Protein AF-A0A524QT10-F1 (afdb_monomer_lite)

Radius of gyration: 14.38 Å; chains: 1; bounding box: 33×24×39 Å

Structure (mmCIF, N/CA/C/O backbone):
data_AF-A0A524QT10-F1
#
_entry.id   AF-A0A524QT10-F1
#
loop_
_atom_site.group_PDB
_atom_site.id
_atom_site.type_symbol
_atom_site.label_atom_id
_atom_site.label_alt_id
_atom_site.label_comp_id
_atom_site.label_asym_id
_atom_site.label_entity_id
_atom_site.label_seq_id
_atom_site.pdbx_PDB_ins_code
_atom_site.Cartn_x
_atom_site.Cartn_y
_atom_site.Cartn_z
_atom_site.occupancy
_atom_site.B_iso_or_equiv
_atom_site.auth_seq_id
_atom_site.auth_comp_id
_atom_site.auth_asym_id
_atom_site.auth_atom_id
_atom_site.pdbx_PDB_model_num
ATOM 1 N N . MET A 1 1 ? -1.737 13.038 20.995 1.00 61.69 1 MET A N 1
ATOM 2 C CA . MET A 1 1 ? -0.395 12.761 20.424 1.00 61.69 1 MET A CA 1
ATOM 3 C C . MET A 1 1 ? -0.137 11.284 20.091 1.00 61.69 1 MET A C 1
ATOM 5 O O . MET A 1 1 ? 0.269 11.010 18.971 1.00 61.69 1 MET A O 1
ATOM 9 N N . ARG A 1 2 ? -0.417 10.312 20.981 1.00 85.00 2 ARG A N 1
ATOM 10 C CA . ARG A 1 2 ? -0.114 8.877 20.733 1.00 85.00 2 ARG A CA 1
ATOM 11 C C . ARG A 1 2 ? -0.805 8.257 19.504 1.00 85.00 2 ARG A C 1
ATOM 13 O O . ARG A 1 2 ? -0.184 7.472 18.799 1.00 85.00 2 ARG A O 1
ATOM 20 N N . ARG A 1 3 ? -2.058 8.633 19.214 1.00 91.94 3 ARG A N 1
ATOM 21 C CA . ARG A 1 3 ? -2.807 8.104 18.056 1.00 91.94 3 ARG A CA 1
ATOM 22 C C . ARG A 1 3 ? -2.205 8.537 16.717 1.00 91.94 3 ARG A C 1
ATOM 24 O O . ARG A 1 3 ? -2.061 7.701 15.837 1.00 91.94 3 ARG A O 1
ATOM 31 N N . SER A 1 4 ? -1.826 9.806 16.574 1.00 93.81 4 SER A N 1
ATOM 32 C CA . SER A 1 4 ? -1.251 10.330 15.327 1.00 93.81 4 SER A CA 1
ATOM 33 C C . SER A 1 4 ? 0.092 9.678 15.007 1.00 93.81 4 SER A C 1
ATOM 35 O O . SER A 1 4 ? 0.307 9.269 13.876 1.00 93.81 4 SER A O 1
ATOM 37 N N . LEU A 1 5 ? 0.953 9.502 16.015 1.00 95.12 5 LEU A N 1
ATOM 38 C CA . LEU A 1 5 ? 2.229 8.793 15.860 1.00 95.12 5 LEU A CA 1
ATOM 39 C C . LEU A 1 5 ? 2.025 7.323 15.480 1.00 95.12 5 LEU A C 1
ATOM 41 O O . LEU A 1 5 ? 2.729 6.803 14.622 1.00 95.12 5 LEU A O 1
ATOM 45 N N . HIS A 1 6 ? 1.034 6.664 16.083 1.00 94.31 6 HIS A N 1
ATOM 46 C CA . HIS A 1 6 ? 0.696 5.288 15.736 1.00 94.31 6 HIS A CA 1
ATOM 47 C C . HIS A 1 6 ? 0.190 5.165 14.292 1.00 94.31 6 HIS A C 1
ATOM 49 O O . HIS A 1 6 ? 0.665 4.309 13.552 1.00 94.31 6 HIS A O 1
ATOM 55 N N . LEU A 1 7 ? -0.718 6.049 13.866 1.00 95.62 7 LEU A N 1
ATOM 56 C CA . LEU A 1 7 ? -1.189 6.085 12.480 1.00 95.62 7 LEU A CA 1
ATOM 57 C C . LEU A 1 7 ? -0.038 6.380 11.512 1.00 95.62 7 LEU A C 1
ATOM 59 O O . LEU A 1 7 ? 0.093 5.693 10.505 1.00 95.62 7 LEU A O 1
ATOM 63 N N . ALA A 1 8 ? 0.837 7.330 11.841 1.00 96.50 8 ALA A N 1
ATOM 64 C CA . ALA A 1 8 ? 2.018 7.623 11.038 1.00 96.50 8 ALA A CA 1
ATOM 65 C C . ALA A 1 8 ? 2.925 6.389 10.894 1.00 96.50 8 ALA A C 1
ATOM 67 O O . ALA A 1 8 ? 3.299 6.035 9.783 1.00 96.50 8 ALA A O 1
ATOM 68 N N . ALA A 1 9 ? 3.200 5.657 11.977 1.00 96.12 9 ALA A N 1
ATOM 69 C CA . ALA A 1 9 ? 4.004 4.430 11.927 1.00 96.12 9 ALA A CA 1
ATOM 70 C C . ALA A 1 9 ? 3.368 3.301 11.081 1.00 96.12 9 ALA A C 1
ATOM 72 O O . ALA A 1 9 ? 4.063 2.412 10.575 1.00 96.12 9 ALA A O 1
ATOM 73 N N . LEU A 1 10 ? 2.044 3.317 10.913 1.00 97.00 10 LEU A N 1
ATOM 74 C CA . LEU A 1 10 ? 1.333 2.373 10.053 1.00 97.00 10 LEU A CA 1
ATOM 75 C C . LEU A 1 10 ? 1.360 2.793 8.579 1.00 97.00 10 LEU A C 1
ATOM 77 O O . LEU A 1 10 ? 1.601 1.948 7.717 1.00 97.00 10 LEU A O 1
ATOM 81 N N . TRP A 1 11 ? 1.154 4.077 8.296 1.00 97.94 11 TRP A N 1
ATOM 82 C CA . TRP A 1 11 ? 0.966 4.579 6.933 1.00 97.94 11 TRP A CA 1
ATOM 83 C C . TRP A 1 11 ? 2.247 5.072 6.254 1.00 97.94 11 TRP A C 1
ATOM 85 O O . TRP A 1 11 ? 2.338 4.973 5.036 1.00 97.94 11 TRP A O 1
ATOM 95 N N . ILE A 1 12 ? 3.265 5.521 7.000 1.00 98.12 12 ILE A N 1
ATOM 96 C CA . ILE A 1 12 ? 4.562 5.918 6.421 1.00 98.12 12 ILE A CA 1
ATOM 97 C C . ILE A 1 12 ? 5.181 4.774 5.605 1.00 98.12 12 ILE A C 1
ATOM 99 O O . ILE A 1 12 ? 5.565 5.031 4.469 1.00 98.12 12 ILE A O 1
ATOM 103 N N . PRO A 1 13 ? 5.234 3.515 6.087 1.00 98.19 13 PRO A N 1
ATOM 104 C CA . PRO A 1 13 ? 5.745 2.414 5.272 1.00 98.19 13 PRO A CA 1
ATOM 105 C C . PRO A 1 13 ? 4.935 2.162 3.997 1.00 98.19 13 PRO A C 1
ATOM 107 O O . PRO A 1 13 ? 5.526 1.825 2.982 1.00 98.19 13 PRO A O 1
ATOM 110 N N . VAL A 1 14 ? 3.608 2.354 4.023 1.00 97.94 14 VAL A N 1
ATOM 111 C CA . VAL A 1 14 ? 2.755 2.220 2.826 1.00 97.94 14 VAL A CA 1
ATOM 112 C C . VAL A 1 14 ? 3.131 3.287 1.799 1.00 97.94 14 VAL A C 1
ATOM 114 O O . VAL A 1 14 ? 3.399 2.961 0.649 1.00 97.94 14 VAL A O 1
ATOM 117 N N . ALA A 1 15 ? 3.202 4.549 2.230 1.00 97.81 15 ALA A N 1
ATOM 118 C CA . ALA A 1 15 ? 3.542 5.671 1.360 1.00 97.81 15 ALA A CA 1
ATOM 119 C C . ALA A 1 15 ? 4.978 5.580 0.827 1.00 97.81 15 ALA A C 1
ATOM 121 O O . ALA A 1 15 ? 5.210 5.846 -0.345 1.00 97.81 15 ALA A O 1
ATOM 122 N N . ALA A 1 16 ? 5.935 5.178 1.666 1.00 97.88 16 ALA A N 1
ATOM 123 C CA . ALA A 1 16 ? 7.325 5.005 1.261 1.00 97.88 16 ALA A CA 1
ATOM 124 C C . ALA A 1 16 ? 7.484 3.853 0.261 1.00 97.88 16 ALA A C 1
ATOM 126 O O . ALA A 1 16 ? 8.178 4.011 -0.737 1.00 97.88 16 ALA A O 1
ATOM 127 N N . TYR A 1 17 ? 6.819 2.719 0.504 1.00 96.88 17 TYR A N 1
ATOM 128 C CA . TYR A 1 17 ? 6.864 1.570 -0.398 1.00 96.88 17 TYR A CA 1
ATOM 129 C C . TYR A 1 17 ? 6.188 1.883 -1.735 1.00 96.88 17 TYR A C 1
ATOM 131 O O . TYR A 1 17 ? 6.801 1.688 -2.775 1.00 96.88 17 TYR A O 1
ATOM 139 N N . GLY A 1 18 ? 4.971 2.439 -1.719 1.00 96.12 18 GLY A N 1
ATOM 140 C CA . GLY A 1 18 ? 4.293 2.878 -2.942 1.00 96.12 18 GLY A CA 1
ATOM 141 C C . GLY A 1 18 ? 5.081 3.966 -3.678 1.00 96.12 18 GLY A C 1
ATOM 142 O O . GLY A 1 18 ? 5.268 3.892 -4.880 1.00 96.12 18 GLY A O 1
ATOM 143 N N . GLY A 1 19 ? 5.648 4.945 -2.975 1.00 95.50 19 GLY A N 1
ATOM 144 C CA . GLY A 1 19 ? 6.512 5.945 -3.610 1.00 95.50 19 GLY A CA 1
ATOM 145 C C . GLY A 1 19 ? 7.742 5.329 -4.286 1.00 95.50 19 GLY A C 1
ATOM 146 O O . GLY A 1 19 ? 8.127 5.771 -5.364 1.00 95.50 19 GLY A O 1
ATOM 147 N N . ALA A 1 20 ? 8.337 4.298 -3.677 1.00 92.75 20 ALA A N 1
ATOM 148 C CA . ALA A 1 20 ? 9.466 3.578 -4.255 1.00 92.75 20 ALA A CA 1
ATOM 149 C C . ALA A 1 20 ? 9.066 2.764 -5.493 1.00 92.75 20 ALA A C 1
ATOM 151 O O . ALA A 1 20 ? 9.769 2.859 -6.494 1.00 92.75 20 ALA A O 1
ATOM 152 N N . VAL A 1 21 ? 7.949 2.025 -5.440 1.00 91.69 21 VAL A N 1
ATOM 153 C CA . VAL A 1 21 ? 7.401 1.296 -6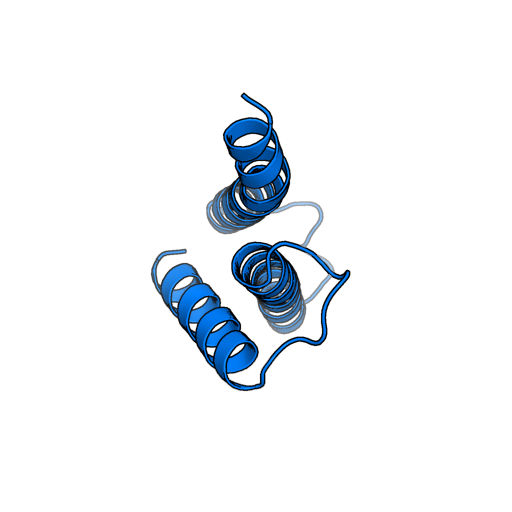.600 1.00 91.69 21 VAL A CA 1
ATOM 154 C C . VAL A 1 21 ? 7.157 2.275 -7.743 1.00 91.69 21 VAL A C 1
ATOM 156 O O . VAL A 1 21 ? 7.802 2.151 -8.774 1.00 91.69 21 VAL A O 1
ATOM 159 N N . TYR A 1 22 ? 6.393 3.344 -7.502 1.00 91.75 22 TYR A N 1
ATOM 160 C CA . TYR A 1 22 ? 6.104 4.360 -8.518 1.00 91.75 22 TYR A CA 1
ATOM 161 C C . TYR A 1 22 ? 7.350 4.975 -9.144 1.00 91.75 22 TYR A C 1
ATOM 163 O O . TYR A 1 22 ? 7.470 5.123 -10.360 1.00 91.75 22 TYR A O 1
ATOM 171 N N . TYR A 1 23 ? 8.317 5.345 -8.304 1.00 90.31 23 TYR A N 1
ATOM 172 C CA . TYR A 1 23 ? 9.560 5.913 -8.794 1.00 90.31 23 TYR A CA 1
ATOM 173 C C . TYR A 1 23 ? 10.307 4.923 -9.689 1.00 90.31 23 TYR A C 1
ATOM 175 O O . TYR A 1 23 ? 10.750 5.310 -10.767 1.00 90.31 23 TYR A O 1
ATOM 183 N N . LEU A 1 24 ? 10.428 3.660 -9.273 1.00 87.19 24 LEU A N 1
ATOM 184 C CA . LEU A 1 24 ? 11.116 2.630 -10.047 1.00 87.19 24 LEU A CA 1
ATOM 185 C C . LEU A 1 24 ? 10.376 2.300 -11.350 1.00 87.19 24 LEU A C 1
ATOM 187 O O . LEU A 1 24 ? 11.032 2.254 -12.390 1.00 87.19 24 LEU A O 1
ATOM 191 N N . SER A 1 25 ? 9.046 2.175 -11.312 1.00 83.88 25 SER A N 1
ATOM 192 C CA . SER A 1 25 ? 8.179 1.978 -12.483 1.00 83.88 25 SER A CA 1
ATOM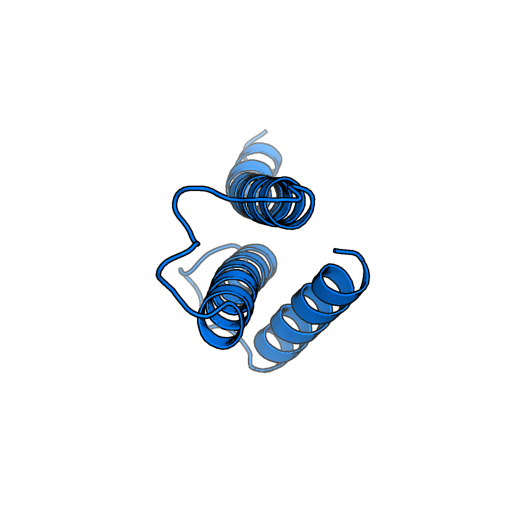 193 C C . SER A 1 25 ? 8.307 3.124 -13.494 1.00 83.88 25 SER A C 1
ATOM 195 O O . SER A 1 25 ? 8.280 2.904 -14.704 1.00 83.88 25 SER A O 1
ATOM 197 N N . SER A 1 26 ? 8.535 4.356 -13.023 1.00 86.50 26 SER A N 1
ATOM 198 C CA . SER A 1 26 ? 8.699 5.529 -13.894 1.00 86.50 26 SER A CA 1
ATOM 199 C C . SER A 1 26 ? 10.043 5.586 -14.641 1.00 86.50 26 SER A C 1
ATOM 201 O O . SER A 1 26 ? 10.204 6.368 -15.585 1.00 86.50 26 SER A O 1
ATOM 203 N N . LEU A 1 27 ? 11.035 4.782 -14.240 1.00 85.06 27 LEU A N 1
ATOM 204 C CA . LEU A 1 27 ? 12.352 4.771 -14.871 1.00 85.06 27 LEU A CA 1
ATOM 205 C C . LEU A 1 27 ? 12.333 3.945 -16.160 1.00 85.06 27 LEU A C 1
ATOM 207 O O . LEU A 1 27 ? 12.075 2.749 -16.163 1.00 85.06 27 LEU A O 1
ATOM 211 N N . SER A 1 28 ? 12.758 4.555 -17.267 1.00 73.19 28 SER A N 1
ATOM 212 C CA . SER A 1 28 ? 12.796 3.898 -18.585 1.00 73.19 28 SER A CA 1
ATOM 213 C C . SER A 1 28 ? 13.778 2.718 -18.674 1.00 73.19 28 SER A C 1
ATOM 215 O O . SER A 1 28 ? 13.682 1.907 -19.594 1.00 73.19 28 SER A O 1
ATOM 217 N N . ARG A 1 29 ? 14.768 2.650 -17.771 1.00 65.06 29 ARG A N 1
ATOM 218 C CA . ARG A 1 29 ? 15.712 1.531 -17.612 1.00 65.06 29 ARG A CA 1
ATOM 219 C C . ARG A 1 29 ? 16.163 1.434 -16.159 1.00 65.06 29 ARG A C 1
ATOM 221 O O . ARG A 1 29 ? 16.900 2.297 -15.685 1.00 65.06 29 ARG A O 1
ATOM 228 N N . VAL A 1 30 ? 15.803 0.348 -15.484 1.00 62.53 30 VAL A N 1
ATOM 229 C CA . VAL A 1 30 ? 16.330 0.013 -14.156 1.00 62.53 30 VAL A CA 1
ATOM 230 C C . VAL A 1 30 ? 17.505 -0.954 -14.334 1.00 62.53 30 VAL A C 1
ATOM 232 O O . VAL A 1 30 ? 17.325 -2.131 -14.635 1.00 62.53 30 VAL A O 1
ATOM 235 N N . THR A 1 31 ? 18.737 -0.467 -14.170 1.00 59.69 31 THR A N 1
ATOM 236 C CA . THR A 1 31 ? 19.980 -1.236 -14.408 1.00 59.69 31 THR A CA 1
ATOM 237 C C . THR A 1 31 ? 20.135 -2.470 -13.515 1.00 59.69 31 THR A C 1
ATOM 239 O O . THR A 1 31 ? 20.842 -3.399 -13.895 1.00 59.69 31 THR A O 1
ATOM 242 N N . VAL A 1 32 ? 19.473 -2.504 -12.353 1.00 59.25 32 VAL A N 1
ATOM 243 C CA . VAL A 1 32 ? 19.526 -3.630 -11.399 1.00 59.25 32 VAL A CA 1
ATOM 244 C C . VAL A 1 32 ? 18.451 -4.691 -11.687 1.00 59.25 32 VAL A C 1
ATOM 246 O O . VAL A 1 32 ? 18.668 -5.865 -11.403 1.00 59.25 32 VAL A O 1
ATOM 249 N N . ALA A 1 33 ? 17.324 -4.314 -12.300 1.00 55.88 33 ALA A N 1
ATOM 250 C CA . ALA A 1 33 ? 16.198 -5.215 -12.565 1.00 55.88 33 ALA A CA 1
ATOM 251 C C . ALA A 1 33 ? 16.308 -5.975 -13.896 1.00 55.88 33 ALA A C 1
ATOM 253 O O . ALA A 1 33 ? 15.597 -6.951 -14.093 1.00 55.88 33 ALA A O 1
ATOM 254 N N . GLY A 1 34 ? 17.241 -5.609 -14.784 1.00 58.12 34 GLY A N 1
ATOM 255 C CA . GLY A 1 34 ? 17.376 -6.217 -16.119 1.00 58.12 34 GLY A CA 1
ATOM 256 C C . GLY A 1 34 ? 17.675 -7.727 -16.159 1.00 58.12 34 GLY A C 1
ATOM 257 O O . GLY A 1 34 ? 17.779 -8.286 -17.247 1.00 58.12 34 GLY A O 1
ATOM 258 N N . GLN A 1 35 ? 17.835 -8.386 -15.006 1.00 66.25 35 GLN A N 1
ATOM 259 C CA . GLN A 1 35 ? 18.036 -9.835 -14.883 1.00 66.25 35 GLN A CA 1
ATOM 260 C C . GLN A 1 35 ? 16.803 -10.593 -14.370 1.00 66.25 35 GLN A C 1
ATOM 262 O O . GLN A 1 35 ? 16.754 -11.815 -14.509 1.00 66.25 35 GLN A O 1
ATOM 267 N N . ILE A 1 36 ? 15.821 -9.907 -13.773 1.00 71.19 36 ILE A N 1
ATOM 268 C CA . ILE A 1 36 ? 14.597 -10.533 -13.265 1.00 71.19 36 ILE A CA 1
ATOM 269 C C . ILE A 1 36 ? 13.459 -10.167 -14.216 1.00 71.19 36 ILE A C 1
ATOM 271 O O . ILE A 1 36 ? 13.283 -8.991 -14.519 1.00 71.19 36 ILE A O 1
ATOM 275 N N . PRO A 1 37 ? 12.670 -11.140 -14.693 1.00 74.69 37 PRO A N 1
ATOM 276 C CA . PRO A 1 37 ? 11.543 -10.825 -15.551 1.00 74.69 37 PRO A CA 1
ATOM 277 C C . PRO A 1 37 ? 10.519 -9.919 -14.855 1.00 74.69 37 PRO A C 1
ATOM 279 O O . PRO A 1 37 ? 10.078 -10.218 -13.743 1.00 74.69 37 PRO A O 1
ATOM 282 N N . ASP A 1 38 ? 10.073 -8.870 -15.548 1.00 73.00 38 ASP A N 1
ATOM 283 C CA . ASP A 1 38 ? 9.090 -7.902 -15.033 1.00 73.00 38 ASP A CA 1
ATOM 284 C C . ASP A 1 38 ? 7.802 -8.558 -14.527 1.00 73.00 38 ASP A C 1
ATOM 286 O O . ASP A 1 38 ? 7.226 -8.109 -13.536 1.00 73.00 38 ASP A O 1
ATOM 290 N N . TYR A 1 39 ? 7.379 -9.662 -15.154 1.00 74.62 39 TYR A N 1
ATOM 291 C CA . TYR A 1 39 ? 6.183 -10.408 -14.758 1.00 74.62 39 TYR A CA 1
ATOM 292 C C . TYR A 1 39 ? 6.306 -11.099 -13.389 1.00 74.62 39 TYR A C 1
ATOM 294 O O . TYR 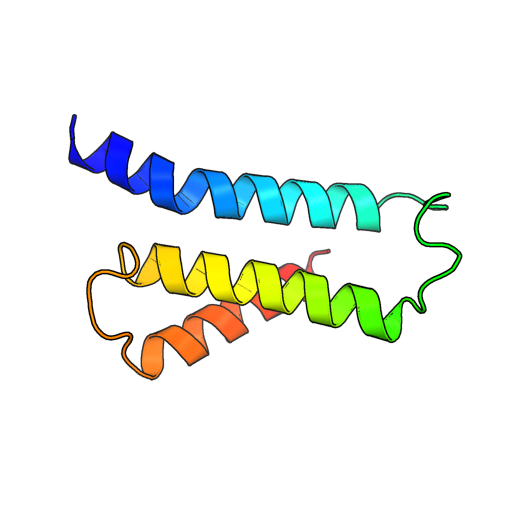A 1 39 ? 5.304 -11.583 -12.872 1.00 74.62 39 TYR A O 1
ATOM 302 N N . LEU A 1 40 ? 7.508 -11.180 -12.806 1.00 78.69 40 LEU A N 1
ATOM 303 C CA . LEU A 1 40 ? 7.728 -11.648 -11.432 1.00 78.69 40 LEU A CA 1
ATOM 304 C C . LEU A 1 40 ? 7.911 -10.489 -10.452 1.00 78.69 40 LEU A C 1
ATOM 306 O O . LEU A 1 40 ? 7.455 -10.587 -9.313 1.00 78.69 40 LEU A O 1
ATOM 310 N N . LEU A 1 41 ? 8.556 -9.406 -10.892 1.00 82.44 41 LEU A N 1
ATOM 311 C CA . LEU A 1 41 ? 8.791 -8.217 -10.071 1.00 82.44 41 LEU A CA 1
ATOM 312 C C . LEU A 1 41 ? 7.484 -7.510 -9.713 1.00 82.44 41 LEU A C 1
ATOM 314 O O . LEU A 1 41 ? 7.198 -7.347 -8.529 1.00 82.44 41 LEU A O 1
ATOM 318 N N . HIS A 1 42 ? 6.646 -7.213 -10.708 1.00 83.31 42 HIS A N 1
ATOM 319 C CA . HIS A 1 42 ? 5.420 -6.444 -10.487 1.00 83.31 42 HIS A CA 1
ATOM 320 C C . HIS A 1 42 ? 4.455 -7.144 -9.512 1.00 83.31 42 HIS A C 1
ATOM 322 O O . HIS A 1 42 ? 4.010 -6.520 -8.546 1.00 83.31 42 HIS A O 1
ATOM 328 N N . PRO A 1 43 ? 4.153 -8.455 -9.647 1.00 86.31 43 PRO A N 1
ATOM 329 C CA . PRO A 1 43 ? 3.322 -9.131 -8.655 1.00 86.31 43 PRO A CA 1
ATOM 330 C C . PRO A 1 43 ? 3.929 -9.130 -7.250 1.00 86.31 43 PRO A C 1
ATOM 332 O O . PRO A 1 43 ? 3.184 -9.045 -6.275 1.00 86.31 43 PRO A O 1
ATOM 335 N N . ALA A 1 44 ? 5.257 -9.225 -7.124 1.00 88.56 44 ALA A N 1
ATOM 336 C CA . ALA A 1 44 ? 5.927 -9.205 -5.826 1.00 88.56 44 ALA A CA 1
ATOM 337 C C . ALA A 1 44 ? 5.838 -7.823 -5.158 1.00 88.56 44 ALA A C 1
ATOM 339 O O . ALA A 1 44 ? 5.567 -7.741 -3.957 1.00 88.56 44 ALA A O 1
ATOM 340 N N . GLU A 1 45 ? 5.996 -6.751 -5.932 1.00 91.69 45 GLU A N 1
ATOM 341 C CA . GLU A 1 45 ? 5.845 -5.368 -5.474 1.00 91.69 45 GLU A CA 1
ATOM 342 C C . GLU A 1 45 ? 4.419 -5.105 -4.987 1.00 91.69 45 GLU A C 1
ATOM 344 O O . GLU A 1 45 ? 4.202 -4.714 -3.835 1.00 91.69 45 GLU A O 1
ATOM 349 N N . TYR A 1 46 ? 3.413 -5.421 -5.805 1.00 92.69 46 TYR A N 1
ATOM 350 C CA . TYR A 1 46 ? 2.020 -5.219 -5.409 1.00 92.69 46 TYR A CA 1
ATOM 351 C C . TYR A 1 46 ? 1.580 -6.160 -4.281 1.00 92.69 46 TYR A C 1
ATOM 353 O O . TYR A 1 46 ? 0.744 -5.773 -3.459 1.00 92.69 46 TYR A O 1
ATOM 361 N N . ALA A 1 47 ? 2.160 -7.359 -4.156 1.00 94.44 47 ALA A N 1
ATOM 362 C CA . ALA A 1 47 ? 1.947 -8.221 -2.993 1.00 94.44 47 ALA A CA 1
ATOM 363 C C . ALA A 1 47 ? 2.516 -7.589 -1.712 1.00 94.44 47 ALA A C 1
ATOM 365 O O . ALA A 1 47 ? 1.829 -7.548 -0.686 1.00 94.44 47 ALA A O 1
ATOM 366 N N . GLY A 1 48 ? 3.734 -7.040 -1.771 1.00 95.75 48 GLY A N 1
ATOM 367 C CA . GLY A 1 48 ? 4.341 -6.297 -0.667 1.00 95.75 48 GLY A CA 1
ATOM 368 C C . GLY A 1 48 ? 3.486 -5.101 -0.244 1.00 95.75 48 GLY A C 1
ATOM 369 O O . GLY A 1 48 ? 3.161 -4.948 0.939 1.00 95.75 48 GLY A O 1
ATOM 370 N N . LEU A 1 49 ? 3.029 -4.308 -1.215 1.00 96.62 49 LEU A N 1
ATOM 371 C CA . LEU A 1 49 ? 2.137 -3.177 -0.974 1.00 96.62 49 LEU A CA 1
ATOM 372 C C . LEU A 1 49 ? 0.799 -3.622 -0.361 1.00 96.62 49 LEU A C 1
ATOM 374 O O . LEU A 1 49 ? 0.352 -3.040 0.629 1.00 96.62 49 LEU A O 1
ATOM 378 N N . THR A 1 50 ? 0.198 -4.698 -0.877 1.00 97.56 50 THR A N 1
ATOM 379 C CA . THR A 1 50 ? -1.044 -5.287 -0.347 1.00 97.56 50 THR A CA 1
ATOM 380 C C . THR A 1 50 ? -0.897 -5.645 1.132 1.00 97.56 50 THR A C 1
ATOM 382 O O . THR A 1 50 ? -1.739 -5.274 1.950 1.00 97.56 50 THR A O 1
ATOM 385 N N . ILE A 1 51 ? 0.195 -6.316 1.509 1.00 97.50 51 ILE A N 1
ATOM 386 C CA . ILE A 1 51 ? 0.481 -6.694 2.901 1.00 97.50 51 ILE A CA 1
ATOM 387 C C . ILE A 1 51 ? 0.576 -5.450 3.795 1.00 97.50 51 ILE A C 1
ATOM 389 O O . ILE A 1 51 ? 0.003 -5.424 4.890 1.00 97.50 51 ILE A O 1
ATOM 393 N N . LEU A 1 52 ? 1.263 -4.400 3.336 1.00 97.94 52 LEU A N 1
ATOM 394 C CA . LEU A 1 52 ? 1.408 -3.152 4.087 1.00 97.94 52 LEU A CA 1
ATOM 395 C C . LEU A 1 52 ? 0.073 -2.416 4.260 1.00 97.94 52 LEU A C 1
ATOM 397 O O . LEU A 1 52 ? -0.189 -1.900 5.351 1.00 97.94 52 LEU A O 1
ATOM 401 N N . ILE A 1 53 ? -0.785 -2.411 3.236 1.00 97.94 53 ILE A N 1
ATOM 402 C CA . ILE A 1 53 ? -2.132 -1.830 3.304 1.00 97.94 53 ILE A CA 1
ATOM 403 C C . ILE A 1 53 ? -2.999 -2.612 4.295 1.00 97.94 53 ILE A C 1
ATOM 405 O O . ILE A 1 53 ? -3.586 -2.007 5.193 1.00 97.94 53 ILE A O 1
ATOM 409 N N . ILE A 1 54 ? -3.040 -3.947 4.201 1.00 97.94 54 ILE A N 1
ATOM 410 C CA . ILE A 1 54 ? -3.803 -4.800 5.132 1.00 97.94 54 ILE A CA 1
ATOM 411 C C . ILE A 1 54 ? -3.366 -4.531 6.574 1.00 97.94 54 ILE A C 1
ATOM 413 O O . ILE A 1 54 ? -4.206 -4.336 7.455 1.00 97.94 54 ILE A O 1
ATOM 417 N N . ARG A 1 55 ? -2.051 -4.453 6.816 1.00 97.44 55 ARG A N 1
ATOM 418 C CA . ARG A 1 55 ? -1.488 -4.107 8.126 1.00 97.44 55 ARG A CA 1
ATOM 419 C C . ARG A 1 55 ? -1.987 -2.757 8.624 1.00 97.44 55 ARG A C 1
ATOM 421 O O . ARG A 1 55 ? -2.361 -2.638 9.791 1.00 97.44 55 ARG A O 1
ATOM 428 N N . ALA A 1 56 ? -1.948 -1.737 7.770 1.00 97.12 56 ALA A N 1
ATOM 429 C CA . ALA A 1 56 ? -2.344 -0.384 8.135 1.00 97.12 56 ALA A CA 1
ATOM 430 C C . ALA A 1 56 ? -3.843 -0.308 8.462 1.00 97.12 56 ALA A C 1
ATOM 432 O O . ALA A 1 56 ? -4.209 0.258 9.493 1.00 97.12 56 ALA A O 1
ATOM 433 N N . LEU A 1 57 ? -4.691 -0.956 7.657 1.00 96.81 57 LEU A N 1
ATOM 434 C CA . LEU A 1 57 ? -6.134 -1.046 7.893 1.00 96.81 57 LEU A CA 1
ATOM 435 C C . LEU A 1 57 ? -6.476 -1.821 9.175 1.00 96.81 57 LEU A C 1
ATOM 437 O O . LEU A 1 57 ? -7.408 -1.453 9.887 1.00 96.81 57 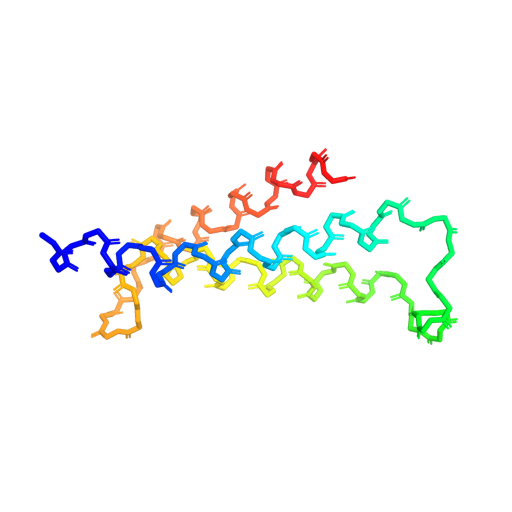LEU A O 1
ATOM 441 N N . ASN A 1 58 ? -5.709 -2.866 9.501 1.00 97.19 58 ASN A N 1
ATOM 442 C CA . ASN A 1 58 ? -5.911 -3.664 10.714 1.00 97.19 58 ASN A CA 1
ATOM 443 C C . ASN A 1 58 ? -5.398 -2.972 11.994 1.00 97.19 58 ASN A C 1
ATOM 445 O O . ASN A 1 58 ? -5.645 -3.448 13.104 1.00 97.19 58 ASN A O 1
ATOM 449 N N . GLY A 1 59 ? -4.671 -1.855 11.871 1.00 95.56 59 GLY A N 1
ATOM 450 C CA . GLY A 1 59 ? -4.025 -1.193 13.008 1.00 95.56 59 GLY A CA 1
ATOM 451 C C . GLY A 1 59 ? -2.752 -1.902 13.499 1.00 95.56 59 GLY A C 1
ATOM 452 O O . GLY A 1 59 ? -2.353 -1.724 14.649 1.00 95.56 59 GLY A O 1
ATOM 453 N N . GLY A 1 60 ? -2.122 -2.726 12.655 1.00 94.19 60 GLY A N 1
ATOM 454 C CA . GLY A 1 60 ? -0.962 -3.561 12.982 1.00 94.19 60 GLY A CA 1
ATOM 455 C C . GLY A 1 60 ? -1.259 -5.065 12.931 1.00 94.19 60 GLY A C 1
ATOM 456 O O . GLY A 1 60 ? -2.286 -5.491 12.412 1.00 94.19 60 GLY A O 1
ATOM 457 N N . TRP A 1 61 ? -0.353 -5.885 13.473 1.00 94.38 61 TRP A N 1
ATOM 458 C CA . TRP A 1 61 ? -0.441 -7.358 13.423 1.00 94.38 61 TRP A CA 1
ATOM 459 C C . TRP A 1 61 ? -0.954 -8.009 14.713 1.00 94.38 61 TRP A C 1
ATOM 461 O O . TRP A 1 61 ? -1.175 -9.213 14.757 1.00 94.38 61 TRP A O 1
ATOM 471 N N . ASN A 1 62 ? -1.181 -7.221 15.766 1.00 91.88 62 ASN A N 1
ATOM 472 C CA . ASN A 1 62 ? -1.532 -7.736 17.097 1.00 91.88 62 ASN A CA 1
ATOM 473 C C . ASN A 1 62 ? -2.953 -8.316 17.186 1.00 91.88 62 ASN A C 1
ATOM 475 O O . ASN A 1 62 ? -3.362 -8.790 18.243 1.00 91.88 62 ASN A O 1
ATOM 479 N N . ARG A 1 63 ? -3.742 -8.220 16.114 1.00 91.06 63 ARG A N 1
ATOM 480 C CA . ARG A 1 63 ? -5.133 -8.671 16.056 1.00 91.06 63 ARG A CA 1
ATOM 481 C C . ARG A 1 63 ? -5.339 -9.520 14.818 1.00 91.06 63 ARG A C 1
ATOM 483 O O . ARG A 1 63 ? -4.740 -9.257 13.776 1.00 91.06 63 ARG A O 1
ATOM 490 N N . ARG A 1 64 ? -6.238 -10.498 14.930 1.00 94.69 64 ARG A N 1
ATOM 491 C CA . ARG A 1 64 ? -6.660 -11.324 13.800 1.00 94.69 64 ARG A CA 1
ATOM 492 C C . ARG A 1 64 ? -7.206 -10.436 12.684 1.00 94.69 64 ARG A C 1
ATOM 494 O O . ARG A 1 64 ? -8.048 -9.579 12.935 1.00 94.69 64 ARG A O 1
ATOM 501 N N . ILE A 1 65 ? -6.748 -10.692 11.467 1.00 94.19 65 ILE A N 1
ATOM 502 C CA . ILE A 1 65 ? -7.151 -9.941 10.283 1.00 94.19 65 ILE A CA 1
ATOM 503 C C . ILE A 1 65 ? -8.481 -10.519 9.779 1.00 94.19 65 ILE A C 1
ATOM 505 O O . ILE A 1 65 ? -8.532 -11.703 9.432 1.00 94.19 65 ILE A O 1
ATOM 509 N N . PRO A 1 66 ? -9.571 -9.738 9.736 1.00 94.31 66 PRO A N 1
ATOM 510 C CA . PRO A 1 66 ? -10.821 -10.189 9.140 1.00 94.31 66 PRO A CA 1
ATOM 511 C C . PRO A 1 66 ? -10.676 -10.352 7.618 1.00 94.31 66 PRO A C 1
ATOM 513 O O . PRO A 1 66 ? -9.922 -9.632 6.959 1.00 94.31 66 PRO A O 1
ATOM 516 N N . GLY A 1 67 ? -11.434 -11.284 7.033 1.00 93.44 67 GLY A N 1
ATOM 517 C CA . GLY A 1 67 ? -11.398 -11.557 5.589 1.00 93.44 67 GLY A CA 1
ATOM 518 C C . GLY A 1 67 ? -11.694 -10.322 4.729 1.00 93.44 67 GLY A C 1
ATOM 519 O O . GLY A 1 67 ? -11.054 -10.112 3.705 1.00 93.44 67 GLY A O 1
ATOM 520 N N . THR A 1 68 ? -12.580 -9.438 5.194 1.00 94.88 68 THR A N 1
ATOM 521 C CA . THR A 1 68 ? -12.924 -8.181 4.508 1.00 94.88 68 THR A CA 1
ATOM 522 C C . THR A 1 68 ? -11.723 -7.260 4.306 1.00 94.88 68 THR A C 1
ATOM 524 O O . THR A 1 68 ? -11.627 -6.619 3.265 1.00 94.88 68 THR A O 1
ATOM 527 N N . LEU A 1 69 ? -10.774 -7.218 5.248 1.00 95.12 69 LEU A N 1
ATOM 528 C CA . LEU A 1 69 ? -9.570 -6.399 5.093 1.00 95.12 69 LEU A CA 1
ATOM 529 C C . LEU A 1 69 ? -8.620 -6.941 4.024 1.00 95.12 69 LEU A C 1
ATOM 531 O O . LEU A 1 69 ? -7.910 -6.147 3.419 1.00 95.12 69 LEU A O 1
ATOM 535 N N . HIS A 1 70 ? -8.642 -8.246 3.740 1.00 94.06 70 HIS A N 1
ATOM 536 C CA . HIS A 1 70 ? -7.876 -8.805 2.625 1.00 94.06 70 HIS A CA 1
ATOM 537 C C . HIS A 1 70 ? -8.427 -8.295 1.290 1.00 94.06 70 HIS A C 1
ATOM 539 O O . HIS A 1 70 ? -7.656 -7.860 0.442 1.00 94.06 70 HIS A O 1
ATOM 545 N N . LEU A 1 71 ? -9.757 -8.264 1.141 1.00 96.00 71 LEU A N 1
ATOM 546 C CA . LEU A 1 71 ? -10.414 -7.727 -0.055 1.00 96.00 71 LEU A CA 1
ATOM 547 C C . LEU A 1 71 ? -10.119 -6.236 -0.237 1.00 96.00 71 LEU A C 1
ATOM 549 O O . LEU A 1 71 ? -9.779 -5.813 -1.336 1.00 96.00 71 LEU A O 1
ATOM 553 N N . TRP A 1 72 ? -10.188 -5.451 0.842 1.00 97.12 72 TRP A N 1
ATOM 554 C CA . TRP A 1 72 ? -9.821 -4.034 0.795 1.00 97.12 72 TRP A CA 1
ATOM 555 C C . TRP A 1 72 ? -8.347 -3.821 0.461 1.00 97.12 72 TRP A C 1
ATOM 557 O O . TRP A 1 72 ? -8.032 -2.953 -0.345 1.00 97.12 72 TRP A O 1
ATOM 567 N N . GLY A 1 73 ? -7.451 -4.617 1.047 1.00 94.38 73 GLY A N 1
ATOM 568 C CA . GLY A 1 73 ? -6.023 -4.555 0.756 1.00 94.38 73 GLY A CA 1
ATOM 569 C C . GLY A 1 73 ? -5.720 -4.803 -0.715 1.00 94.38 73 GLY A C 1
ATOM 570 O O . GLY A 1 73 ? -5.036 -3.997 -1.338 1.00 94.38 73 GLY A O 1
ATOM 571 N N . VAL A 1 74 ? -6.288 -5.876 -1.273 1.00 94.69 74 VAL A N 1
ATOM 572 C CA . VAL A 1 74 ? -6.155 -6.206 -2.698 1.00 94.69 74 VAL A CA 1
ATOM 573 C C . VAL A 1 74 ? -6.774 -5.111 -3.563 1.00 94.69 74 VAL A C 1
ATOM 575 O O . VAL A 1 74 ? -6.127 -4.632 -4.484 1.00 94.69 74 VAL A O 1
ATOM 578 N N . GLY A 1 75 ? -7.994 -4.665 -3.253 1.00 96.12 75 GLY A N 1
ATOM 579 C CA . GLY A 1 75 ? -8.677 -3.630 -4.028 1.00 96.12 75 GLY A CA 1
ATOM 580 C C . GLY A 1 75 ? -7.897 -2.316 -4.079 1.00 96.12 75 GLY A C 1
ATOM 581 O O . GLY A 1 75 ? -7.754 -1.731 -5.146 1.00 96.12 75 GLY A O 1
ATOM 582 N N . LEU A 1 76 ? -7.336 -1.875 -2.952 1.00 96.06 76 LEU A N 1
ATOM 583 C CA . LEU A 1 76 ? -6.518 -0.662 -2.893 1.00 96.06 76 LEU A CA 1
ATOM 584 C C . LEU A 1 76 ? -5.177 -0.822 -3.619 1.00 96.06 76 LEU A C 1
ATOM 586 O O . LEU A 1 76 ? -4.746 0.114 -4.285 1.00 96.06 76 LEU A O 1
ATOM 590 N N . ALA A 1 77 ? -4.536 -1.990 -3.527 1.00 94.69 77 ALA A N 1
ATOM 591 C CA . ALA A 1 77 ? -3.312 -2.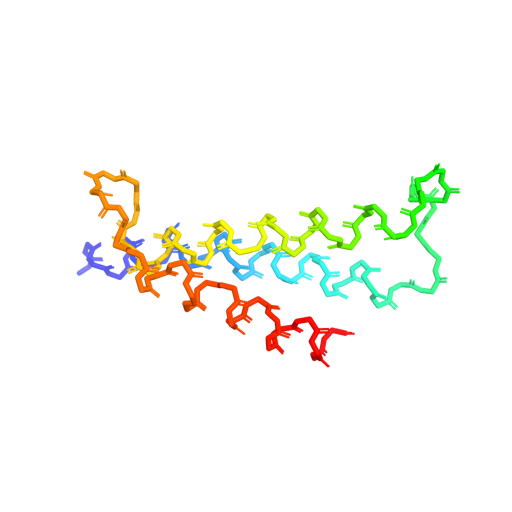264 -4.276 1.00 94.69 77 ALA A CA 1
ATOM 592 C C . ALA A 1 77 ? -3.564 -2.305 -5.791 1.00 94.69 77 ALA A C 1
ATOM 594 O O . ALA A 1 77 ? -2.771 -1.758 -6.545 1.00 94.69 77 ALA A O 1
ATOM 595 N N . VAL A 1 78 ? -4.688 -2.880 -6.234 1.00 94.19 78 VAL A N 1
ATOM 596 C CA . VAL A 1 78 ? -5.101 -2.872 -7.647 1.00 94.19 78 VAL A CA 1
ATOM 597 C C . VAL A 1 78 ? -5.400 -1.453 -8.122 1.00 94.19 78 VAL A C 1
ATOM 599 O O . VAL A 1 78 ? -4.936 -1.064 -9.185 1.00 94.19 78 VAL A O 1
ATOM 602 N N . LEU A 1 79 ? -6.135 -0.659 -7.336 1.00 94.88 79 LEU A N 1
ATOM 603 C CA . LEU A 1 79 ? -6.390 0.748 -7.668 1.00 94.88 79 LEU A CA 1
ATOM 604 C C . LEU A 1 79 ? -5.088 1.539 -7.823 1.00 94.88 79 LEU A C 1
ATOM 606 O O . LEU A 1 79 ? -4.981 2.353 -8.733 1.00 94.88 79 LEU A O 1
ATOM 610 N N . TYR A 1 80 ? -4.107 1.277 -6.959 1.00 93.31 80 TYR A N 1
ATOM 611 C CA . TYR A 1 80 ? -2.778 1.862 -7.073 1.00 93.31 80 TYR A CA 1
ATOM 612 C C . TYR A 1 80 ? -2.039 1.376 -8.331 1.00 93.31 80 TYR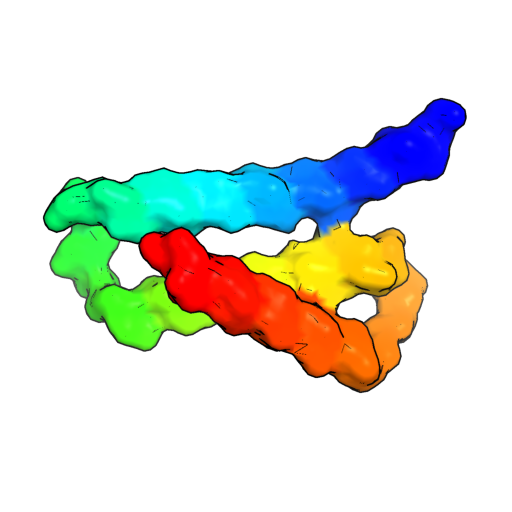 A C 1
ATOM 614 O O . TYR A 1 80 ? -1.529 2.202 -9.076 1.00 93.31 80 TYR A O 1
ATOM 622 N N . ALA A 1 81 ? -2.051 0.073 -8.621 1.00 89.25 81 ALA A N 1
ATOM 623 C CA . ALA A 1 81 ? -1.400 -0.504 -9.801 1.00 89.25 81 ALA A CA 1
ATOM 624 C C . ALA A 1 81 ? -1.969 0.010 -11.136 1.00 89.25 81 ALA A C 1
ATOM 626 O O . ALA A 1 81 ? -1.292 -0.034 -12.149 1.00 89.25 81 ALA A O 1
ATOM 627 N N . VAL A 1 82 ? -3.222 0.481 -11.158 1.00 90.94 82 VAL A N 1
ATOM 628 C CA . VAL A 1 82 ? -3.821 1.131 -12.340 1.00 90.94 82 VAL A CA 1
ATOM 629 C C . VAL A 1 82 ? -3.305 2.564 -12.531 1.00 90.94 82 VAL A C 1
ATOM 631 O O . VAL A 1 82 ? -3.373 3.094 -13.637 1.00 90.94 82 VAL A O 1
ATOM 634 N N . SER A 1 83 ? -2.857 3.216 -11.453 1.00 87.25 83 SER A N 1
ATOM 635 C CA . SER A 1 83 ? -2.337 4.591 -11.481 1.00 87.25 83 SER A CA 1
ATOM 636 C C . SER A 1 83 ? -0.822 4.690 -11.645 1.00 87.25 83 SER A C 1
ATOM 638 O O . SER A 1 83 ? -0.327 5.778 -11.936 1.00 87.25 83 SER A O 1
ATOM 640 N N . ASP A 1 84 ? -0.132 3.585 -11.385 1.00 82.31 84 ASP A N 1
ATOM 641 C CA . ASP A 1 84 ? 1.299 3.388 -11.598 1.00 82.31 84 ASP A CA 1
ATOM 642 C C . ASP A 1 84 ? 1.590 3.144 -13.088 1.00 82.31 84 ASP A C 1
ATOM 644 O O . ASP A 1 84 ? 2.485 3.825 -13.635 1.00 82.31 84 ASP A O 1
#

Secondary structure (DSSP, 8-state):
-HHHHHHHHHHHHHHHHHHHHHHHHT-S--TTTTTS-HHHHHHHHHHHHHHHHHHHHHTSSSSPPPHHHHHHHHHHHHHHHHH-

pLDDT: mean 89.08, std 11.11, range [55.88, 98.19]

Sequence (84 aa):
MRRSLHLAALWIPVAAYGGAVYYLSSLSRVTVAGQIPDYLLHPAEYAGLTILIIRALNGGWNRRIPGTLHLWGVGLAVLYAVSD

Foldseek 3Di:
DVVVVLLCVLCVVLCVLLVVVVVCVPDPDDPVCPVPDPVVVVVVSLVVSLVSQLQSVVSHDPDDRDPVSSVVSNVVSVVSVVVD